Protein AF-A0A535W099-F1 (afdb_monomer)

Secondary structure (DSS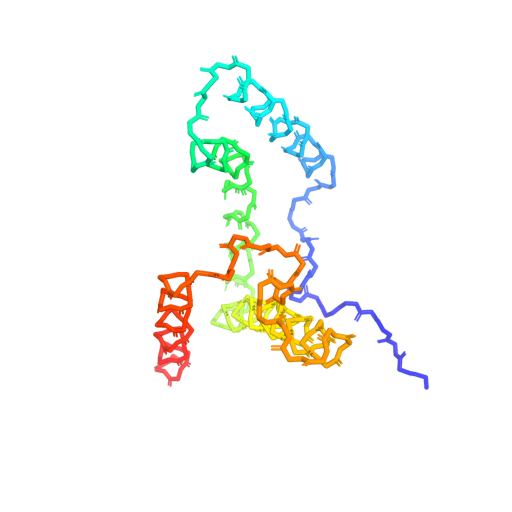P, 8-state):
----PPPGGGS--SS-HHHHHHHHHHHHHHHHHHHHTT--HHHHHHHHHTTHHHHHHHHHHHHHHHHTHHHHHHHHHHHHHHHHHHHHHHHHHHHHTTT-GGG---SSTTT-SHHHHHHHHHHHHHHHHHHHH-

Radius of gyration: 17.91 Å; Cα contacts (8 Å, |Δi|>4): 90; chains: 1; bounding box: 42×46×43 Å

pLDDT: mean 91.24, std 8.09, range [44.88, 98.44]

Sequence (134 aa):
MINLALPRPLHVERVPIRVVLITGAISYFLAVGAVFEGFPLWGIVLAALLPWIPMFGMEAIWKYEHYGFYAFFAAAMVLQLGHLAEHATQVGQLLATHGDLSRSRGVFGQLDFEDVHFVWDTGVWLSTCLLLYK

Solvent-accessible surface area (backbone atoms only — not comparable to full-atom values): 7524 Å² total; per-residue (Å²): 134,86,77,85,67,78,57,72,92,76,52,82,82,80,68,55,69,69,55,56,52,49,37,51,51,52,15,48,53,38,25,52,49,29,54,75,73,64,47,55,72,70,54,23,50,48,41,34,47,55,54,48,51,64,58,53,48,56,46,50,52,53,37,33,77,75,49,42,70,55,40,55,52,53,52,52,49,55,50,52,51,52,55,50,51,34,50,53,39,18,53,52,34,19,65,76,52,77,66,38,62,94,68,29,39,39,84,58,55,81,62,68,38,71,71,53,48,55,53,50,53,51,49,51,50,55,49,48,54,51,60,75,74,104

Structure (mmCIF, N/CA/C/O backbone):
data_AF-A0A535W099-F1
#
_entry.id   AF-A0A535W099-F1
#
loop_
_atom_site.group_PDB
_atom_site.id
_atom_site.type_symbol
_atom_site.label_atom_id
_atom_site.label_alt_id
_atom_site.label_comp_id
_atom_site.label_asym_id
_atom_site.label_entity_id
_atom_site.label_seq_id
_atom_site.pdbx_PDB_ins_code
_atom_site.Cartn_x
_atom_site.Cartn_y
_atom_site.Cartn_z
_atom_site.occupancy
_atom_site.B_iso_or_equiv
_atom_site.auth_seq_id
_atom_site.auth_comp_id
_atom_site.auth_asym_id
_atom_site.auth_atom_id
_atom_site.pdbx_PDB_model_num
ATOM 1 N N . MET A 1 1 ? -13.399 -30.628 5.676 1.00 44.88 1 MET A N 1
ATOM 2 C CA . MET A 1 1 ? -13.635 -29.567 4.674 1.00 44.88 1 MET A CA 1
ATOM 3 C C . MET A 1 1 ? -13.256 -28.245 5.315 1.00 44.88 1 MET A C 1
ATOM 5 O O . MET A 1 1 ? -13.909 -27.856 6.273 1.00 44.88 1 MET A O 1
ATOM 9 N N . ILE A 1 2 ? -12.157 -27.622 4.884 1.00 53.16 2 ILE A N 1
ATOM 10 C CA . ILE A 1 2 ? -11.758 -26.297 5.380 1.00 53.16 2 ILE A CA 1
ATOM 11 C C . ILE A 1 2 ? -12.689 -25.288 4.708 1.00 53.16 2 ILE A C 1
ATOM 13 O O . ILE A 1 2 ? -12.753 -25.232 3.483 1.00 53.16 2 ILE A O 1
ATOM 17 N N . ASN A 1 3 ? -13.457 -24.547 5.501 1.00 52.50 3 ASN A N 1
ATOM 18 C CA . ASN A 1 3 ? -14.298 -23.477 4.987 1.00 52.50 3 ASN A CA 1
ATOM 19 C C . ASN A 1 3 ? -13.381 -22.287 4.665 1.00 52.50 3 ASN A C 1
ATOM 21 O O . ASN A 1 3 ? -12.892 -21.632 5.579 1.00 52.50 3 ASN A O 1
ATOM 25 N N . LEU A 1 4 ? -13.103 -22.052 3.380 1.00 69.00 4 LEU A N 1
ATOM 26 C CA . LEU A 1 4 ? -12.218 -20.985 2.879 1.00 69.00 4 LEU A CA 1
ATOM 27 C C . LEU A 1 4 ? -12.862 -19.586 2.945 1.00 69.00 4 LEU A C 1
ATOM 29 O O . LEU A 1 4 ? -12.502 -18.692 2.182 1.00 69.00 4 LEU A O 1
ATOM 33 N N . ALA A 1 5 ? -13.842 -19.387 3.826 1.00 78.38 5 ALA A N 1
ATOM 34 C CA . ALA A 1 5 ? -14.442 -18.079 4.025 1.00 78.38 5 ALA A CA 1
ATOM 35 C C . ALA A 1 5 ? -13.381 -17.101 4.547 1.00 78.38 5 ALA A C 1
ATOM 37 O O . ALA A 1 5 ? -12.591 -17.442 5.432 1.00 78.38 5 ALA A O 1
ATOM 38 N N . LEU A 1 6 ? -13.369 -15.885 3.998 1.00 73.69 6 LEU A N 1
ATOM 39 C CA . LEU A 1 6 ? -12.508 -14.822 4.499 1.00 73.69 6 LEU A CA 1
ATOM 40 C C . LEU A 1 6 ? -12.795 -14.604 6.001 1.00 73.69 6 LEU A C 1
ATOM 42 O O . LEU A 1 6 ? -13.956 -14.585 6.422 1.00 73.69 6 LEU A O 1
ATOM 46 N N . PRO A 1 7 ? -11.760 -14.471 6.846 1.00 78.44 7 PRO A N 1
ATOM 47 C CA . PRO A 1 7 ? -11.946 -14.050 8.226 1.00 78.44 7 PRO A CA 1
ATOM 48 C C . PRO A 1 7 ? -12.689 -12.710 8.278 1.00 78.44 7 PRO A C 1
ATOM 50 O O . PRO A 1 7 ? -12.331 -11.786 7.550 1.00 78.44 7 PRO A O 1
ATOM 53 N N . ARG A 1 8 ? -13.665 -12.564 9.188 1.00 80.94 8 ARG A N 1
ATOM 54 C CA . ARG A 1 8 ? -14.424 -11.306 9.383 1.00 80.94 8 ARG A CA 1
ATOM 55 C C . ARG A 1 8 ? -13.555 -10.039 9.476 1.00 80.94 8 ARG A C 1
ATOM 57 O O . ARG A 1 8 ? -13.908 -9.042 8.856 1.00 80.94 8 ARG A O 1
ATOM 64 N N . PRO A 1 9 ? -12.390 -10.049 10.152 1.00 79.88 9 PRO A N 1
ATOM 65 C CA . PRO A 1 9 ? -11.497 -8.889 10.176 1.00 79.88 9 PRO A CA 1
ATOM 66 C C . PRO A 1 9 ? -11.067 -8.394 8.783 1.00 79.88 9 PRO A C 1
ATOM 68 O O . PRO A 1 9 ? -10.807 -7.204 8.624 1.00 79.88 9 PRO A O 1
ATOM 71 N N . LEU A 1 10 ? -11.046 -9.273 7.774 1.00 79.50 10 LEU A N 1
ATOM 72 C CA . LEU A 1 10 ? -10.687 -8.964 6.386 1.00 79.50 10 LEU A CA 1
ATOM 73 C C . LEU A 1 10 ? -11.890 -8.607 5.495 1.00 79.50 10 LEU A C 1
ATOM 75 O O . LEU A 1 10 ? -11.698 -8.235 4.341 1.00 79.50 10 LEU A O 1
ATOM 79 N N . HIS A 1 11 ? -13.124 -8.711 5.991 1.00 85.19 11 HIS A N 1
ATOM 80 C CA . HIS A 1 11 ? -14.307 -8.290 5.240 1.00 85.19 11 HIS A CA 1
ATOM 81 C C . HIS A 1 11 ? -14.412 -6.769 5.155 1.00 85.19 11 HIS A C 1
ATOM 83 O O . HIS A 1 11 ? -13.944 -6.062 6.040 1.00 85.19 11 HIS A O 1
ATOM 89 N N . VAL A 1 12 ? -15.074 -6.253 4.122 1.00 85.38 12 VAL A N 1
ATOM 90 C CA . VAL A 1 12 ? -15.565 -4.867 4.122 1.00 85.38 12 VAL A CA 1
ATOM 91 C C . VAL A 1 12 ? -16.900 -4.866 4.857 1.00 85.38 12 VAL A C 1
ATOM 93 O O . VAL A 1 12 ? -17.810 -5.587 4.453 1.00 85.38 12 VAL A O 1
ATOM 96 N N . GLU A 1 13 ? -17.001 -4.109 5.947 1.00 90.44 13 GLU A N 1
ATOM 97 C CA . GLU A 1 13 ? -18.125 -4.234 6.889 1.00 90.44 13 GLU A CA 1
ATOM 98 C C . GLU A 1 13 ? -19.052 -3.013 6.846 1.00 90.44 13 GLU A C 1
ATOM 100 O O . GLU A 1 13 ? -20.275 -3.146 6.857 1.00 90.44 13 GLU A O 1
ATOM 105 N N . ARG A 1 14 ? -18.490 -1.804 6.752 1.00 90.69 14 ARG A N 1
ATOM 106 C CA . ARG A 1 14 ? -19.235 -0.540 6.848 1.00 90.69 14 ARG A CA 1
ATOM 107 C C . ARG A 1 14 ? -19.491 0.100 5.488 1.00 90.69 14 ARG A C 1
ATOM 109 O O . ARG A 1 14 ? -20.498 0.785 5.306 1.00 90.69 14 ARG A O 1
ATOM 116 N N . VAL A 1 15 ? -18.578 -0.080 4.542 1.00 92.12 15 VAL A N 1
ATOM 117 C CA . VAL A 1 15 ? -18.635 0.560 3.230 1.00 92.12 15 VAL A CA 1
ATOM 118 C C . VAL A 1 15 ? -19.445 -0.308 2.261 1.00 92.12 15 VAL A C 1
ATOM 120 O O . VAL A 1 15 ? -19.044 -1.426 1.941 1.00 92.12 15 VAL A O 1
ATOM 123 N N . PRO A 1 16 ? -20.573 0.190 1.723 1.00 93.88 16 PRO A N 1
ATOM 124 C CA . PRO A 1 16 ? -21.354 -0.571 0.759 1.00 93.88 16 PRO A CA 1
ATOM 125 C C . PRO A 1 16 ? -20.591 -0.714 -0.563 1.00 93.88 16 PRO A C 1
ATOM 127 O O . PRO A 1 16 ? -19.936 0.224 -1.020 1.00 93.88 16 PRO A O 1
ATOM 130 N N . ILE A 1 17 ? -20.761 -1.850 -1.249 1.00 93.12 17 ILE A N 1
ATOM 131 C CA . ILE A 1 17 ? -20.056 -2.149 -2.510 1.00 93.12 17 ILE A CA 1
ATOM 132 C C . ILE A 1 17 ? -20.231 -1.058 -3.577 1.00 93.12 17 ILE A C 1
ATOM 134 O O . ILE A 1 17 ? -19.310 -0.776 -4.336 1.00 93.12 17 ILE A O 1
ATOM 138 N N . ARG A 1 18 ? -21.383 -0.371 -3.606 1.00 95.88 18 ARG A N 1
ATOM 139 C CA . ARG A 1 18 ? -21.613 0.766 -4.509 1.00 95.88 18 ARG A CA 1
ATOM 140 C C . ARG A 1 18 ? -20.591 1.886 -4.287 1.00 95.88 18 ARG A C 1
ATOM 142 O O . ARG A 1 18 ? -20.120 2.455 -5.263 1.00 95.88 18 ARG A O 1
ATOM 149 N N . VAL A 1 19 ? -20.254 2.195 -3.035 1.00 95.06 19 VAL A N 1
ATOM 150 C CA . VAL A 1 19 ? -19.243 3.213 -2.713 1.00 95.06 19 VAL A CA 1
ATOM 151 C C . VAL A 1 19 ? -17.872 2.747 -3.184 1.00 95.06 19 VAL A C 1
ATOM 153 O O . VAL A 1 19 ? -17.184 3.527 -3.821 1.00 95.06 19 VAL A O 1
ATOM 156 N N . VAL A 1 20 ? -17.519 1.471 -2.992 1.00 94.44 20 VAL A N 1
ATOM 157 C CA . VAL A 1 20 ? -16.262 0.900 -3.514 1.00 94.44 20 VAL A CA 1
ATOM 158 C C . VAL A 1 20 ? -16.162 1.068 -5.035 1.00 94.44 20 VAL A C 1
ATOM 160 O O . VAL A 1 20 ? -15.142 1.528 -5.541 1.00 94.44 20 VAL A O 1
ATOM 163 N N . LEU A 1 21 ? -17.234 0.753 -5.769 1.00 96.62 21 LEU A N 1
ATOM 164 C CA . LEU A 1 21 ? -17.273 0.893 -7.229 1.00 96.62 21 LEU A CA 1
ATOM 165 C C . LEU A 1 21 ? -17.168 2.357 -7.679 1.00 96.62 21 LEU A C 1
ATOM 167 O O . LEU A 1 21 ? -16.444 2.652 -8.627 1.00 96.62 21 LEU A O 1
ATOM 171 N N . ILE A 1 22 ? -17.855 3.279 -6.995 1.00 97.19 22 ILE A N 1
ATOM 172 C CA . ILE A 1 22 ? -17.764 4.720 -7.278 1.00 97.19 22 ILE A CA 1
ATOM 173 C C . ILE A 1 22 ? -16.348 5.231 -6.995 1.00 97.19 22 ILE A C 1
ATOM 175 O O . ILE A 1 22 ? -15.779 5.923 -7.834 1.00 97.19 22 ILE A O 1
ATOM 179 N N . THR A 1 23 ? -15.756 4.858 -5.860 1.00 97.00 23 THR A N 1
ATOM 180 C CA . THR A 1 23 ? -14.369 5.188 -5.509 1.00 97.00 23 THR A CA 1
ATOM 181 C C . THR A 1 23 ? -13.404 4.677 -6.573 1.00 97.00 23 THR A C 1
ATOM 183 O O . THR A 1 23 ? -12.539 5.429 -7.015 1.00 97.00 23 THR A O 1
ATOM 186 N N . GLY A 1 24 ? -13.590 3.441 -7.045 1.00 97.25 24 GLY A N 1
ATOM 187 C CA . GLY A 1 24 ? -12.799 2.867 -8.132 1.00 97.25 24 GLY A CA 1
ATOM 188 C C . GLY A 1 24 ? -12.945 3.633 -9.447 1.00 97.25 24 GLY A C 1
ATOM 189 O O . GLY A 1 24 ? -11.944 3.924 -10.097 1.00 97.25 24 GLY A O 1
ATOM 190 N N . ALA A 1 25 ? -14.164 4.033 -9.816 1.00 98.12 25 ALA A N 1
ATOM 191 C CA . ALA A 1 25 ? -14.395 4.848 -11.007 1.00 98.12 25 ALA A CA 1
ATOM 192 C C . ALA A 1 25 ? -13.724 6.228 -10.895 1.00 98.12 25 ALA A C 1
ATOM 194 O O . ALA A 1 25 ? -13.033 6.649 -11.820 1.00 98.12 25 ALA A O 1
ATOM 195 N N . ILE A 1 26 ? -13.872 6.913 -9.755 1.00 98.19 26 ILE A N 1
ATOM 196 C CA . ILE A 1 26 ? -13.223 8.209 -9.503 1.00 98.19 26 ILE A CA 1
ATOM 197 C C . ILE A 1 26 ? -11.699 8.061 -9.558 1.00 98.19 26 ILE A C 1
ATOM 199 O O . ILE A 1 26 ? -11.036 8.833 -10.242 1.00 98.19 26 ILE A O 1
ATOM 203 N N . SER A 1 27 ? -11.154 7.047 -8.885 1.00 98.06 27 SER A N 1
ATOM 204 C CA . SER A 1 27 ? -9.728 6.706 -8.894 1.00 98.06 27 SER A CA 1
ATOM 205 C C . SER A 1 27 ? -9.201 6.508 -10.316 1.00 98.06 27 SER A C 1
ATOM 207 O O . SER A 1 27 ? -8.189 7.106 -10.680 1.00 98.06 27 SER A O 1
ATOM 209 N N . TYR A 1 28 ? -9.927 5.757 -11.150 1.00 97.88 28 TYR A N 1
ATOM 210 C CA . TYR A 1 28 ? -9.581 5.557 -12.554 1.00 97.88 28 TYR A CA 1
ATOM 211 C C . TYR A 1 28 ? -9.557 6.874 -13.339 1.00 97.88 28 TYR A C 1
ATOM 213 O O . TYR A 1 28 ? -8.560 7.176 -13.990 1.00 97.88 28 TYR A O 1
ATOM 221 N N . PHE A 1 29 ? -10.616 7.686 -13.260 1.00 98.44 29 PHE A N 1
ATOM 222 C CA . PHE A 1 29 ? -10.675 8.948 -14.005 1.00 98.44 29 PHE A CA 1
ATOM 223 C C . PHE A 1 29 ? -9.622 9.959 -13.545 1.00 98.44 29 PHE A C 1
ATOM 225 O O . PHE A 1 29 ? -9.054 10.655 -14.383 1.00 98.44 29 PHE A O 1
ATOM 232 N N . LEU A 1 30 ? -9.316 10.015 -12.246 1.00 98.19 30 LEU A N 1
ATOM 233 C CA . LEU A 1 30 ? -8.236 10.855 -11.724 1.00 98.19 30 LEU A CA 1
ATOM 234 C C . LEU A 1 30 ? -6.866 10.391 -12.221 1.00 98.19 30 LEU A C 1
ATOM 236 O O . LEU A 1 30 ? -6.069 11.220 -12.650 1.00 98.19 30 LEU A O 1
ATOM 240 N N . ALA A 1 31 ? -6.602 9.083 -12.208 1.00 97.81 31 ALA A N 1
ATOM 241 C CA . ALA A 1 31 ? -5.353 8.530 -12.723 1.00 97.81 31 ALA A CA 1
ATOM 242 C C . ALA A 1 31 ? -5.189 8.815 -14.224 1.00 97.81 31 ALA A C 1
ATOM 244 O O . ALA A 1 31 ? -4.138 9.282 -14.654 1.00 97.81 31 ALA A O 1
ATOM 245 N N . VAL A 1 32 ? -6.245 8.592 -15.013 1.00 98.19 32 VAL A N 1
ATOM 246 C CA . VAL A 1 32 ? -6.263 8.880 -16.454 1.00 98.19 32 VAL A CA 1
ATOM 247 C C . VAL A 1 32 ? -6.062 10.372 -16.721 1.00 98.19 32 VAL A C 1
ATOM 249 O O . VAL A 1 32 ? -5.242 10.732 -17.560 1.00 98.19 32 VAL A O 1
ATOM 252 N N . GLY A 1 33 ? -6.753 11.244 -15.984 1.00 98.25 33 GLY A N 1
ATOM 253 C CA . GLY A 1 33 ? -6.567 12.691 -16.080 1.00 98.25 33 GLY A CA 1
ATOM 254 C C . GLY A 1 33 ? -5.129 13.112 -15.770 1.00 98.25 33 GLY A C 1
ATOM 255 O O . GLY A 1 33 ? -4.524 13.830 -16.556 1.00 98.25 33 GLY A O 1
ATOM 256 N N . ALA A 1 34 ? -4.542 12.595 -14.687 1.00 98.06 34 ALA A N 1
ATOM 257 C CA . ALA A 1 34 ? -3.153 12.875 -14.321 1.00 98.06 34 ALA A CA 1
ATOM 258 C C . ALA A 1 34 ? -2.156 12.427 -15.406 1.00 98.06 34 ALA A C 1
ATOM 260 O O . ALA A 1 34 ? -1.180 13.128 -15.668 1.00 98.06 34 ALA A O 1
ATOM 261 N N . VAL A 1 35 ? -2.414 11.296 -16.075 1.00 97.94 35 VAL A N 1
ATOM 262 C CA . VAL A 1 35 ? -1.616 10.850 -17.229 1.00 97.94 35 VAL A CA 1
ATOM 263 C C . VAL A 1 35 ? -1.720 11.845 -18.387 1.00 97.94 35 VAL A C 1
ATOM 265 O O . VAL A 1 35 ? -0.693 12.222 -18.948 1.00 97.94 35 VAL A O 1
ATOM 268 N N . PHE A 1 36 ? -2.930 12.291 -18.739 1.00 98.31 36 PHE A N 1
ATOM 269 C CA . PHE A 1 36 ? -3.131 13.254 -19.830 1.00 98.31 36 PHE A CA 1
ATOM 270 C C . PHE A 1 36 ? -2.492 14.619 -19.553 1.00 98.31 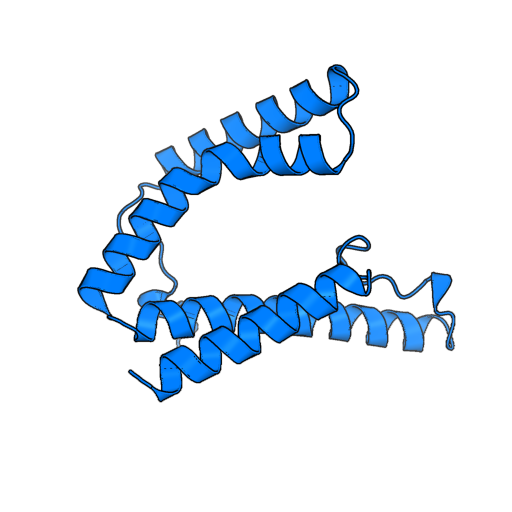36 PHE A C 1
ATOM 272 O O . PHE A 1 36 ? -1.961 15.235 -20.472 1.00 98.31 36 PHE A O 1
ATOM 279 N N . GLU A 1 37 ? -2.482 15.053 -18.295 1.00 98.12 37 GLU A N 1
ATOM 280 C CA . GLU A 1 37 ? -1.821 16.284 -17.846 1.00 98.12 37 GLU A CA 1
ATOM 281 C C . GLU A 1 37 ? -0.290 16.135 -17.713 1.00 98.12 37 GLU A C 1
ATOM 283 O O . GLU A 1 37 ? 0.403 17.077 -17.329 1.00 98.12 37 GLU A O 1
ATOM 288 N N . GLY A 1 38 ? 0.268 14.956 -18.011 1.00 97.44 38 GLY A N 1
ATOM 289 C CA . GLY A 1 38 ? 1.711 14.718 -17.984 1.00 97.44 38 GLY A CA 1
ATOM 290 C C . GLY A 1 38 ? 2.309 14.704 -16.577 1.00 97.44 38 GLY A C 1
ATOM 291 O O . GLY A 1 38 ? 3.482 15.041 -16.402 1.00 97.44 38 GLY A O 1
ATOM 292 N N . PHE A 1 39 ? 1.524 14.332 -15.561 1.00 97.69 39 PHE A N 1
ATOM 293 C CA . PHE A 1 39 ? 2.029 14.242 -14.195 1.00 97.69 39 PHE A CA 1
ATOM 294 C C . PHE A 1 39 ? 3.137 13.178 -14.105 1.00 97.69 39 PHE A C 1
ATOM 296 O O . PHE A 1 39 ? 3.073 12.146 -14.779 1.00 97.69 39 PHE A O 1
ATOM 303 N N . PRO A 1 40 ? 4.148 13.377 -13.239 1.00 95.56 40 PRO A N 1
ATOM 304 C CA . PRO A 1 40 ? 5.120 12.329 -12.951 1.00 95.56 40 PRO A CA 1
ATOM 305 C C . PRO A 1 40 ? 4.429 11.105 -12.327 1.00 95.56 40 PRO A C 1
ATOM 307 O O . PRO A 1 40 ? 3.360 11.222 -11.723 1.00 95.56 40 PRO A O 1
ATOM 310 N N . LEU A 1 41 ? 5.070 9.932 -12.409 1.00 89.44 41 LEU A N 1
ATOM 311 C CA . LEU A 1 41 ? 4.493 8.658 -11.951 1.00 89.44 41 LEU A CA 1
ATOM 312 C C . LEU A 1 41 ? 3.967 8.715 -10.508 1.00 89.44 41 LEU A C 1
ATOM 314 O O . LEU A 1 41 ? 2.855 8.264 -10.243 1.00 89.44 41 LEU A O 1
ATOM 318 N N . TRP A 1 42 ? 4.722 9.319 -9.585 1.00 87.38 42 TRP A N 1
ATOM 319 C CA . TRP A 1 42 ? 4.287 9.471 -8.193 1.00 87.38 42 TRP A CA 1
ATOM 320 C C . TRP A 1 42 ? 2.998 10.301 -8.074 1.00 87.38 42 TRP A C 1
ATOM 322 O O . TRP A 1 42 ? 2.147 9.995 -7.244 1.00 87.38 42 TRP A O 1
ATOM 332 N N . GLY A 1 43 ? 2.811 11.310 -8.931 1.00 95.19 43 GLY A N 1
ATOM 333 C CA . GLY A 1 43 ? 1.610 12.146 -8.962 1.00 95.19 43 GLY A CA 1
ATOM 334 C C . GLY A 1 43 ? 0.389 11.382 -9.472 1.00 95.19 43 GLY A C 1
ATOM 335 O O . GLY A 1 43 ? -0.692 11.504 -8.901 1.00 95.19 43 GLY A O 1
ATOM 336 N N . ILE A 1 44 ? 0.575 10.532 -10.487 1.00 95.94 44 ILE A N 1
ATOM 337 C CA . ILE A 1 44 ? -0.473 9.634 -10.997 1.00 95.94 44 ILE A CA 1
ATOM 338 C C . ILE A 1 44 ? -0.894 8.637 -9.910 1.00 95.94 44 ILE A C 1
ATOM 340 O O . ILE A 1 44 ? -2.087 8.443 -9.678 1.00 95.94 44 ILE A O 1
ATOM 344 N N . VAL A 1 45 ? 0.074 8.042 -9.204 1.00 92.25 45 VAL A N 1
ATOM 345 C CA . VAL A 1 45 ? -0.195 7.115 -8.093 1.00 92.25 45 VAL A CA 1
ATOM 346 C C . VAL A 1 45 ? -0.961 7.815 -6.971 1.00 92.25 45 VAL A C 1
ATOM 348 O O . VAL A 1 45 ? -1.964 7.284 -6.500 1.00 92.25 45 VAL A O 1
ATOM 351 N N . LEU A 1 46 ? -0.557 9.025 -6.571 1.00 94.56 46 LEU A N 1
ATOM 352 C CA . LEU A 1 46 ? -1.291 9.792 -5.562 1.00 94.56 46 LEU A CA 1
ATOM 353 C C . LEU A 1 46 ? -2.725 10.098 -6.005 1.00 94.56 46 LEU A C 1
ATOM 355 O O . LEU A 1 46 ? -3.649 9.888 -5.224 1.00 94.56 46 LEU A O 1
ATOM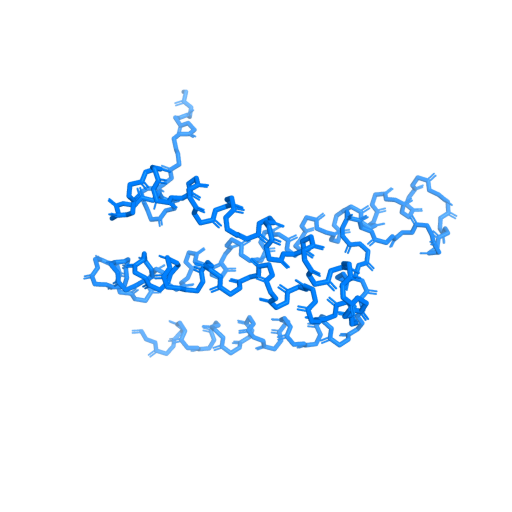 359 N N . ALA A 1 47 ? -2.928 10.536 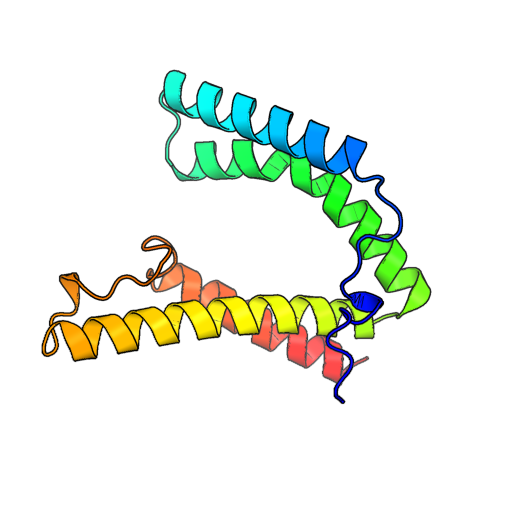-7.250 1.00 96.88 47 ALA A N 1
ATOM 360 C CA . ALA A 1 47 ? -4.259 10.799 -7.797 1.00 96.88 47 ALA A CA 1
ATOM 361 C C . ALA A 1 47 ? -5.141 9.538 -7.794 1.00 96.88 47 ALA A C 1
ATOM 363 O O . ALA A 1 47 ? -6.318 9.605 -7.438 1.00 96.88 47 ALA A O 1
ATOM 364 N N . ALA A 1 48 ? -4.559 8.382 -8.123 1.00 96.62 48 ALA A N 1
ATOM 365 C CA . ALA A 1 48 ? -5.244 7.099 -8.075 1.00 96.62 48 ALA A CA 1
ATOM 366 C C . ALA A 1 48 ? -5.613 6.694 -6.639 1.00 96.62 48 ALA A C 1
ATOM 368 O O . ALA A 1 48 ? -6.716 6.199 -6.415 1.00 96.62 48 ALA A O 1
ATOM 369 N N . LEU A 1 49 ? -4.726 6.898 -5.662 1.00 95.62 49 LEU A N 1
ATOM 370 C CA . LEU A 1 49 ? -4.923 6.461 -4.275 1.00 95.62 49 LEU A CA 1
ATOM 371 C C . LEU A 1 49 ? -5.800 7.409 -3.446 1.00 95.62 49 LEU A C 1
ATOM 373 O O . LEU A 1 49 ? -6.471 6.957 -2.519 1.00 95.62 49 LEU A O 1
ATOM 377 N N . LEU A 1 50 ? -5.837 8.701 -3.782 1.00 95.94 50 LEU A N 1
ATOM 378 C CA . LEU A 1 50 ? -6.524 9.735 -3.002 1.00 95.94 50 LEU A CA 1
ATOM 379 C C . LEU A 1 50 ? -7.993 9.393 -2.666 1.00 95.94 50 LEU A C 1
ATOM 381 O O . LEU A 1 50 ? -8.364 9.517 -1.495 1.00 95.94 50 LEU A O 1
ATOM 385 N N . PRO A 1 51 ? -8.834 8.901 -3.603 1.00 96.44 51 PRO A N 1
ATOM 386 C CA . PRO A 1 51 ? -10.230 8.562 -3.305 1.00 96.44 51 PRO A CA 1
ATOM 387 C C . PRO A 1 51 ? -10.386 7.406 -2.313 1.00 96.44 51 PRO A C 1
ATOM 389 O O . PRO A 1 51 ? -11.412 7.296 -1.642 1.00 96.44 51 PRO A O 1
ATOM 392 N N . TRP A 1 52 ? -9.379 6.539 -2.207 1.00 96.31 52 TRP A N 1
ATOM 393 C CA . TRP A 1 52 ? -9.419 5.367 -1.340 1.00 96.31 52 TRP A CA 1
ATOM 394 C C . TRP A 1 52 ? -9.132 5.703 0.124 1.00 96.31 52 TRP A C 1
ATOM 396 O O . TRP A 1 52 ? -9.602 4.983 1.003 1.00 96.31 52 TRP A O 1
ATOM 406 N N . ILE A 1 53 ? -8.426 6.805 0.405 1.00 93.56 53 ILE A N 1
ATOM 407 C CA . ILE A 1 53 ? -8.071 7.240 1.767 1.00 93.56 53 ILE A CA 1
ATOM 408 C C . ILE A 1 53 ? -9.295 7.329 2.694 1.00 93.56 53 ILE A C 1
ATOM 410 O O . ILE A 1 53 ? -9.284 6.668 3.734 1.00 93.56 53 ILE A O 1
ATOM 414 N N . PRO A 1 54 ? -10.367 8.081 2.368 1.00 93.06 54 PRO A N 1
ATOM 415 C CA . PRO A 1 54 ? -11.529 8.162 3.252 1.00 93.06 54 PRO A CA 1
ATOM 416 C C . PRO A 1 54 ? -12.233 6.809 3.410 1.00 93.06 54 PRO A C 1
ATOM 418 O O . PRO A 1 54 ? -12.699 6.479 4.499 1.00 93.06 54 PRO A O 1
ATOM 421 N N . MET A 1 55 ? -12.284 6.003 2.346 1.00 93.00 55 MET A N 1
ATOM 422 C CA . MET A 1 55 ? -12.920 4.687 2.365 1.00 93.00 55 MET A CA 1
ATOM 423 C C . MET A 1 55 ? -12.187 3.720 3.303 1.00 93.00 55 MET A C 1
ATOM 425 O O . MET A 1 55 ? -12.803 3.136 4.195 1.00 93.00 55 MET A O 1
ATOM 429 N N . PHE A 1 56 ? -10.869 3.588 3.137 1.00 90.50 56 PHE A N 1
ATOM 430 C CA . PHE A 1 56 ? -10.040 2.760 4.007 1.00 90.50 56 PHE A CA 1
ATOM 431 C C . PHE A 1 56 ? -9.980 3.312 5.429 1.00 90.50 56 PHE A C 1
ATOM 433 O O . PHE A 1 56 ? -9.988 2.525 6.367 1.00 90.50 56 PHE A O 1
ATOM 440 N N . GLY A 1 57 ? -10.003 4.636 5.608 1.00 91.31 57 GLY A N 1
ATOM 441 C CA . GLY A 1 57 ? -10.095 5.265 6.924 1.00 91.31 57 GLY A CA 1
ATOM 442 C C . GLY A 1 57 ? -11.354 4.846 7.686 1.00 91.31 57 GLY A C 1
ATOM 443 O O . GLY A 1 57 ? -11.262 4.444 8.842 1.00 91.31 57 GLY A O 1
ATOM 444 N N . MET A 1 58 ? -12.524 4.860 7.038 1.00 92.56 58 MET A N 1
ATOM 445 C CA . MET A 1 58 ? -13.779 4.427 7.669 1.00 92.56 58 MET A CA 1
ATOM 446 C C . MET A 1 58 ? -13.768 2.946 8.065 1.00 92.56 58 MET A C 1
ATOM 448 O O . MET A 1 58 ? -14.225 2.608 9.159 1.00 92.56 58 MET A O 1
ATOM 452 N N . GLU A 1 59 ? -13.246 2.069 7.203 1.00 91.62 59 GLU A N 1
ATOM 453 C CA . GLU A 1 59 ? -13.102 0.642 7.519 1.00 91.62 59 GLU A CA 1
ATOM 454 C C . GLU A 1 59 ? -12.080 0.410 8.634 1.00 91.62 59 GLU A C 1
ATOM 456 O O . GLU A 1 59 ? -12.342 -0.358 9.555 1.00 91.62 59 GLU A O 1
ATOM 461 N N . ALA A 1 60 ? -10.936 1.094 8.594 1.00 88.50 60 ALA A N 1
ATOM 462 C CA . ALA A 1 60 ? -9.895 0.969 9.608 1.00 88.50 60 ALA A CA 1
ATOM 463 C C . ALA A 1 60 ? -10.394 1.415 10.988 1.00 88.50 60 ALA A C 1
ATOM 465 O O . ALA A 1 60 ? -10.175 0.703 11.967 1.00 88.50 60 ALA A O 1
ATOM 466 N N . ILE A 1 61 ? -11.116 2.540 11.062 1.00 92.12 61 ILE A N 1
ATOM 467 C CA . ILE A 1 61 ? -11.736 3.025 12.303 1.00 92.12 61 ILE A CA 1
ATOM 468 C C . ILE A 1 61 ? -12.720 1.987 12.839 1.00 92.12 61 ILE A C 1
ATOM 470 O O . ILE A 1 61 ? -12.600 1.576 13.989 1.00 92.12 61 ILE A O 1
ATOM 474 N N . TRP A 1 62 ? -13.641 1.503 11.999 1.00 93.44 62 TRP A N 1
ATOM 475 C CA . TRP A 1 62 ? -14.619 0.501 12.424 1.00 93.44 62 TRP A CA 1
ATOM 476 C C . TRP A 1 62 ? -13.927 -0.771 12.931 1.00 93.44 62 TRP A C 1
ATOM 478 O O . TRP A 1 62 ? -14.269 -1.287 13.993 1.00 93.44 62 TRP A O 1
ATOM 488 N N . LYS A 1 63 ? -12.900 -1.260 12.229 1.00 91.62 63 LYS A N 1
ATOM 489 C CA . LYS A 1 63 ? -12.160 -2.457 12.653 1.00 91.62 63 LYS A CA 1
ATOM 490 C C . LYS A 1 63 ? -11.424 -2.241 13.964 1.00 91.62 63 LYS A C 1
ATOM 492 O O . LYS A 1 63 ? -11.411 -3.145 14.792 1.00 91.62 63 LYS A O 1
ATOM 497 N N . TYR A 1 64 ? -10.840 -1.067 14.169 1.00 90.38 64 TYR A N 1
ATOM 498 C CA . TYR A 1 64 ? -10.194 -0.733 15.431 1.00 90.38 64 TYR A CA 1
ATOM 499 C C . TYR A 1 64 ? -11.203 -0.668 16.586 1.00 90.38 64 TYR A C 1
ATOM 501 O O . TYR A 1 64 ? -10.938 -1.208 17.654 1.00 90.38 64 TYR A O 1
ATOM 509 N N . GLU A 1 65 ? -12.390 -0.098 16.369 1.00 93.56 65 GLU A N 1
ATOM 510 C CA . GLU A 1 65 ? -13.461 -0.061 17.378 1.00 93.56 65 GLU A CA 1
ATOM 511 C C . GLU A 1 65 ? -13.941 -1.465 17.792 1.00 93.56 65 GLU A C 1
ATOM 513 O O . GLU A 1 65 ? -14.328 -1.660 18.942 1.00 93.56 65 GLU A O 1
ATOM 518 N N . HIS A 1 66 ? -13.890 -2.453 16.888 1.00 93.69 66 HIS A N 1
ATOM 519 C CA . HIS A 1 66 ? -14.407 -3.808 17.139 1.00 93.69 66 HIS A CA 1
ATOM 520 C C . HIS A 1 66 ? -13.331 -4.826 17.542 1.00 93.69 66 HIS A C 1
ATOM 522 O O . HIS A 1 66 ? -13.624 -5.769 18.276 1.00 93.69 66 HIS A O 1
ATOM 528 N N . TYR A 1 67 ? -12.097 -4.661 17.060 1.00 91.31 67 TYR A N 1
ATOM 529 C CA . TYR A 1 67 ? -11.002 -5.620 17.248 1.00 91.31 67 TYR A CA 1
ATOM 530 C C . TYR A 1 67 ? -9.765 -5.014 17.931 1.00 91.31 67 TYR A C 1
ATOM 532 O O . TYR A 1 67 ? -8.802 -5.732 18.203 1.00 91.31 67 TYR A O 1
ATOM 540 N N . GLY A 1 68 ? -9.749 -3.709 18.211 1.00 91.00 68 GLY A N 1
ATOM 541 C CA . GLY A 1 68 ? -8.600 -3.021 18.799 1.00 91.00 68 GLY A CA 1
ATOM 542 C C . GLY A 1 68 ? -7.332 -3.173 17.953 1.00 91.00 68 GLY A C 1
ATOM 543 O O . GLY A 1 68 ? -7.368 -3.127 16.721 1.00 91.00 68 GLY A O 1
ATOM 544 N N . PHE A 1 69 ? -6.196 -3.408 18.615 1.00 89.69 69 PHE A N 1
ATOM 545 C CA . PHE A 1 69 ? -4.896 -3.595 17.955 1.00 89.69 69 PHE A CA 1
ATOM 546 C C . PHE A 1 69 ? -4.825 -4.832 17.048 1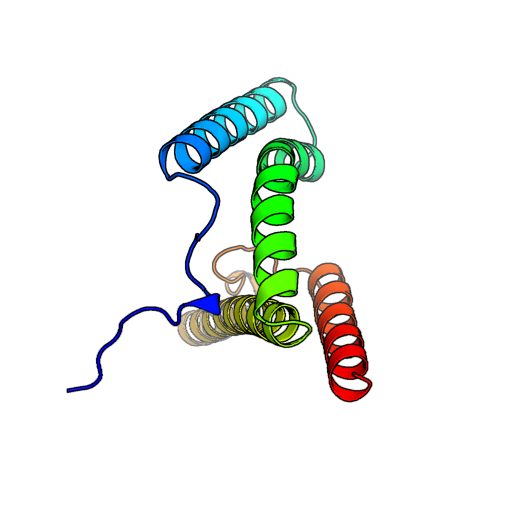.00 89.69 69 PHE A C 1
ATOM 548 O O . PHE A 1 69 ? -4.000 -4.871 16.135 1.00 89.69 69 PHE A O 1
ATOM 555 N N . TYR A 1 70 ? -5.732 -5.801 17.199 1.00 85.94 70 TYR A N 1
ATOM 556 C CA . TYR A 1 70 ? -5.797 -6.943 16.288 1.00 85.94 70 TYR A CA 1
ATOM 557 C C . TYR A 1 70 ? -6.138 -6.525 14.844 1.00 85.94 70 TYR A C 1
ATOM 559 O O . TYR A 1 70 ? -5.652 -7.138 13.894 1.00 85.94 70 TYR A O 1
ATOM 567 N N . ALA A 1 71 ? -6.904 -5.444 14.648 1.00 85.12 71 ALA A N 1
ATOM 568 C CA . ALA A 1 71 ? -7.158 -4.894 13.314 1.00 85.12 71 ALA A CA 1
ATOM 569 C C . ALA A 1 71 ? -5.866 -4.430 12.622 1.00 85.12 71 ALA A C 1
ATOM 571 O O . ALA A 1 71 ? -5.680 -4.646 11.425 1.00 85.12 71 ALA A O 1
ATOM 572 N N . PHE A 1 72 ? -4.959 -3.829 13.393 1.00 84.81 72 PHE A N 1
ATOM 573 C CA . PHE A 1 72 ? -3.667 -3.368 12.901 1.00 84.81 72 PHE A CA 1
ATOM 574 C C . PHE A 1 72 ? -2.741 -4.544 12.566 1.00 84.81 72 PHE A C 1
ATOM 576 O O . PHE A 1 72 ? -2.104 -4.541 11.516 1.00 84.81 72 PHE A O 1
ATOM 583 N N . PHE A 1 73 ? -2.750 -5.599 13.389 1.00 88.94 73 PHE A N 1
ATOM 584 C CA . PHE A 1 73 ? -2.062 -6.854 13.077 1.00 88.94 73 PHE A CA 1
ATOM 585 C C . PHE A 1 73 ? -2.567 -7.481 11.771 1.00 88.94 73 PHE A C 1
ATOM 587 O O . PHE A 1 73 ? -1.764 -7.852 10.918 1.00 88.94 73 PHE A O 1
ATOM 594 N N . ALA A 1 74 ? -3.886 -7.555 11.573 1.00 85.25 74 ALA A N 1
ATOM 595 C CA . ALA A 1 74 ? -4.462 -8.098 10.344 1.00 85.25 74 ALA A CA 1
ATOM 596 C C . ALA A 1 74 ? -4.048 -7.285 9.103 1.00 85.25 74 ALA A C 1
ATOM 598 O O . ALA A 1 74 ? -3.702 -7.869 8.076 1.00 85.25 74 ALA A O 1
ATOM 599 N N . ALA A 1 75 ? -4.022 -5.952 9.202 1.00 83.44 75 ALA A N 1
ATOM 600 C CA . ALA A 1 75 ? -3.545 -5.085 8.125 1.00 83.44 75 ALA A CA 1
ATOM 601 C C . ALA A 1 75 ? -2.051 -5.307 7.822 1.00 83.44 75 ALA A C 1
ATOM 603 O O . ALA A 1 75 ? -1.684 -5.499 6.663 1.00 83.44 75 ALA A O 1
ATOM 604 N N . ALA A 1 76 ? -1.203 -5.355 8.856 1.00 88.31 76 ALA A N 1
ATOM 605 C CA . ALA A 1 76 ? 0.225 -5.637 8.713 1.00 88.31 76 ALA A CA 1
ATOM 606 C C . ALA A 1 76 ? 0.478 -7.018 8.083 1.00 88.31 76 ALA A C 1
ATOM 608 O O . ALA A 1 76 ? 1.343 -7.156 7.223 1.00 88.31 76 ALA A O 1
ATOM 609 N N . MET A 1 77 ? -0.318 -8.028 8.443 1.00 89.19 77 MET A N 1
ATOM 610 C CA . MET A 1 77 ? -0.238 -9.364 7.851 1.00 89.19 77 MET A CA 1
ATOM 611 C C . MET A 1 77 ? -0.563 -9.344 6.352 1.00 89.19 77 MET A C 1
ATOM 613 O O . MET A 1 77 ? 0.158 -9.955 5.569 1.00 89.19 77 MET A O 1
ATOM 617 N N . VAL A 1 78 ? -1.621 -8.641 5.932 1.00 87.75 78 VAL A N 1
ATOM 618 C CA . VAL A 1 78 ? -1.978 -8.528 4.505 1.00 87.75 78 VAL A CA 1
ATOM 619 C C . VAL A 1 78 ? -0.864 -7.849 3.713 1.00 87.75 78 VAL A C 1
ATOM 621 O O . VAL A 1 78 ? -0.496 -8.338 2.646 1.00 87.75 78 VAL A O 1
ATOM 624 N N . LEU A 1 79 ? -0.292 -6.769 4.254 1.00 87.50 79 LEU A N 1
ATOM 625 C CA . LEU A 1 79 ? 0.880 -6.125 3.669 1.00 87.50 79 LEU A CA 1
ATOM 626 C C . LEU A 1 79 ? 2.032 -7.137 3.546 1.00 87.50 79 LEU A C 1
ATOM 628 O O . LEU A 1 79 ? 2.530 -7.368 2.445 1.00 87.50 79 LEU A O 1
ATOM 632 N N . GLN A 1 80 ? 2.394 -7.829 4.625 1.00 92.06 80 GLN A N 1
ATOM 633 C CA . GLN A 1 80 ? 3.508 -8.776 4.597 1.00 92.06 80 GLN A CA 1
ATOM 634 C C . GLN A 1 80 ? 3.302 -9.929 3.604 1.00 92.06 80 GLN A C 1
ATOM 636 O O . GLN A 1 80 ? 4.259 -10.370 2.971 1.00 92.06 80 GLN A O 1
ATOM 641 N N . LEU A 1 81 ? 2.063 -10.396 3.427 1.00 92.19 81 LEU A N 1
ATOM 642 C CA . LEU A 1 81 ? 1.730 -11.395 2.411 1.00 92.19 81 LEU A CA 1
ATOM 643 C C . LEU A 1 81 ? 1.944 -10.861 0.991 1.00 92.19 81 LEU A C 1
ATOM 645 O O . LEU A 1 81 ? 2.488 -11.581 0.159 1.00 92.19 81 LEU A O 1
ATOM 649 N N . GLY A 1 82 ? 1.553 -9.614 0.718 1.00 90.81 82 GLY A N 1
ATOM 650 C CA . GLY A 1 82 ? 1.812 -8.967 -0.570 1.00 90.81 82 GLY A CA 1
ATOM 651 C C . GLY A 1 82 ? 3.308 -8.813 -0.846 1.00 90.81 82 GLY A C 1
ATOM 652 O O . GLY A 1 82 ? 3.777 -9.192 -1.915 1.00 90.81 82 GLY A O 1
ATOM 653 N N . HIS A 1 83 ? 4.065 -8.347 0.148 1.00 92.75 83 HIS A N 1
ATOM 654 C CA . HIS A 1 83 ? 5.519 -8.210 0.057 1.00 92.75 83 HIS A CA 1
ATOM 655 C C . HIS A 1 83 ? 6.211 -9.556 -0.212 1.00 92.75 83 HIS A C 1
ATOM 657 O O . HIS A 1 83 ? 7.020 -9.681 -1.129 1.00 92.75 83 HIS A O 1
ATOM 663 N N . LEU A 1 84 ? 5.826 -10.606 0.522 1.00 93.94 84 LEU A N 1
ATOM 664 C CA . LEU A 1 84 ? 6.345 -11.953 0.295 1.00 93.94 84 LEU A CA 1
ATOM 665 C C . LEU A 1 84 ? 5.981 -12.487 -1.100 1.00 93.94 84 LEU A C 1
ATOM 667 O O . LEU A 1 84 ? 6.799 -13.159 -1.724 1.00 93.94 84 LEU A O 1
ATOM 671 N N . ALA A 1 85 ? 4.773 -12.20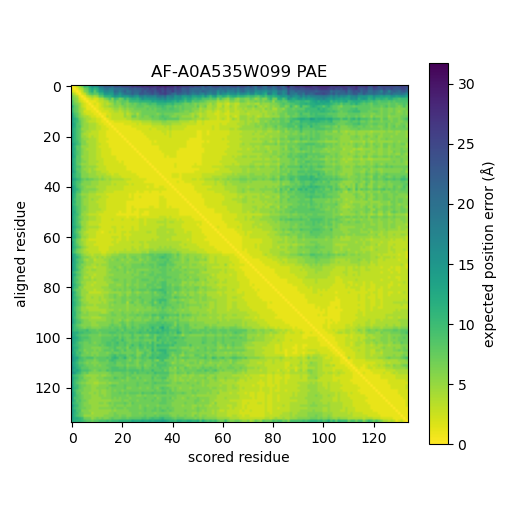5 -1.596 1.00 94.19 85 ALA A N 1
ATOM 672 C CA . ALA A 1 85 ? 4.339 -12.633 -2.925 1.00 94.19 85 ALA A CA 1
ATOM 673 C C . ALA A 1 85 ? 5.144 -11.961 -4.053 1.00 94.19 85 ALA A C 1
ATOM 675 O O . ALA A 1 85 ? 5.478 -12.621 -5.042 1.00 94.19 85 ALA A O 1
ATOM 676 N N . GLU A 1 86 ? 5.501 -10.683 -3.898 1.00 94.81 86 GLU A N 1
ATOM 677 C CA . GLU A 1 86 ? 6.408 -9.987 -4.819 1.00 94.81 86 GLU A CA 1
ATOM 678 C C . GLU A 1 86 ? 7.779 -10.661 -4.867 1.00 94.81 86 GLU A C 1
ATOM 680 O O . GLU A 1 86 ? 8.229 -11.064 -5.941 1.00 94.81 86 GLU A O 1
ATOM 685 N N . HIS A 1 87 ? 8.397 -10.906 -3.711 1.00 94.19 87 HIS A N 1
ATOM 686 C CA . HIS A 1 87 ? 9.686 -11.596 -3.652 1.00 94.19 87 HIS A CA 1
ATOM 687 C C . HIS A 1 87 ? 9.623 -13.029 -4.181 1.00 94.19 87 HIS A C 1
ATOM 689 O O . HIS A 1 87 ? 10.517 -13.465 -4.904 1.00 94.19 87 HIS A O 1
ATOM 695 N N . ALA A 1 88 ? 8.554 -13.767 -3.881 1.00 96.75 88 ALA A N 1
ATOM 696 C CA . ALA A 1 88 ? 8.350 -15.096 -4.446 1.00 96.75 88 ALA A CA 1
ATOM 697 C C . ALA A 1 88 ? 8.290 -15.044 -5.982 1.00 96.75 88 ALA A C 1
ATOM 699 O O . ALA A 1 88 ? 8.853 -15.910 -6.654 1.00 96.75 88 ALA A O 1
ATOM 700 N N . THR A 1 89 ? 7.670 -14.001 -6.541 1.00 96.88 89 THR A N 1
ATOM 701 C CA . THR A 1 89 ? 7.639 -13.772 -7.989 1.00 96.88 89 THR A CA 1
ATOM 702 C C . THR A 1 89 ? 9.024 -13.428 -8.531 1.00 96.88 89 THR A C 1
ATOM 704 O O . THR A 1 89 ? 9.428 -14.011 -9.533 1.00 96.88 89 THR A O 1
ATOM 707 N N . GLN A 1 90 ? 9.776 -12.543 -7.872 1.00 95.81 90 GLN A N 1
ATOM 708 C CA . GLN A 1 90 ? 11.145 -12.191 -8.267 1.00 95.81 90 GLN A CA 1
ATOM 709 C C . GLN A 1 90 ? 12.073 -13.411 -8.265 1.00 95.81 90 GLN A C 1
ATOM 711 O O . GLN A 1 90 ? 12.780 -13.646 -9.241 1.00 95.81 90 GLN A O 1
ATOM 716 N N . VAL A 1 91 ? 12.031 -14.235 -7.213 1.00 97.19 91 VAL A N 1
ATOM 717 C CA . VAL A 1 91 ? 12.818 -15.477 -7.136 1.00 97.19 91 VAL A CA 1
ATOM 718 C C . VAL A 1 91 ? 12.380 -16.458 -8.223 1.00 97.19 91 VAL A C 1
ATOM 720 O O . VAL A 1 91 ? 13.224 -17.056 -8.887 1.00 97.19 91 VAL A O 1
ATOM 723 N N . GLY A 1 92 ? 11.073 -16.603 -8.457 1.00 97.69 92 GLY A N 1
ATOM 724 C CA . GLY A 1 92 ? 10.548 -17.438 -9.538 1.00 97.69 92 GLY A CA 1
ATOM 725 C C . GLY A 1 92 ? 11.026 -16.984 -10.921 1.00 97.69 92 GLY A C 1
ATOM 726 O O . GLY A 1 92 ? 11.461 -17.810 -11.724 1.00 97.69 92 GLY A O 1
ATOM 727 N N . GLN A 1 93 ? 11.002 -15.674 -11.181 1.00 97.62 93 GLN A N 1
ATOM 728 C CA . GLN A 1 93 ? 11.538 -15.074 -12.402 1.00 97.62 93 GLN A CA 1
ATOM 729 C C . GLN A 1 93 ? 13.038 -15.346 -12.529 1.00 97.62 93 GLN A C 1
ATOM 731 O O . GLN A 1 93 ? 13.454 -15.837 -13.573 1.00 97.62 93 GLN A O 1
ATOM 736 N N . LEU A 1 94 ? 13.818 -15.142 -11.464 1.00 97.50 94 LEU A N 1
ATOM 737 C CA . LEU A 1 94 ? 15.266 -15.363 -11.447 1.00 97.50 94 LEU A CA 1
ATOM 738 C C . LEU A 1 94 ? 15.641 -16.807 -11.785 1.00 97.50 94 LEU A C 1
ATOM 740 O O . LEU A 1 94 ? 16.558 -17.053 -12.570 1.00 97.50 94 LEU A O 1
ATOM 744 N N . LEU A 1 95 ? 14.912 -17.770 -11.216 1.00 98.06 95 LEU A N 1
ATOM 745 C CA . LEU A 1 95 ? 15.095 -19.190 -11.511 1.00 98.06 95 LEU A CA 1
ATOM 746 C C . LEU A 1 95 ? 14.747 -19.502 -12.974 1.00 98.06 95 LEU A C 1
ATOM 748 O O . LEU A 1 95 ? 15.501 -20.202 -13.648 1.00 98.06 95 LEU A O 1
ATOM 752 N N . ALA A 1 96 ? 13.642 -18.955 -13.487 1.00 98.00 96 ALA A N 1
ATOM 753 C CA . ALA A 1 96 ? 13.207 -19.164 -14.868 1.00 98.00 96 ALA A CA 1
ATOM 754 C C . ALA A 1 96 ? 14.120 -18.483 -15.905 1.00 98.00 96 ALA A C 1
ATOM 756 O O . ALA A 1 96 ? 14.207 -18.928 -17.051 1.00 98.00 96 ALA A O 1
ATOM 757 N N . THR A 1 97 ? 14.807 -17.408 -15.519 1.00 97.69 97 THR A N 1
ATOM 758 C CA . THR A 1 97 ? 15.705 -16.634 -16.385 1.00 97.69 97 THR A CA 1
ATOM 759 C C . THR A 1 97 ? 17.178 -16.978 -16.178 1.00 97.69 97 THR A C 1
ATOM 761 O O . THR A 1 97 ? 18.040 -16.265 -16.685 1.00 97.69 97 THR A O 1
ATOM 764 N N . HIS A 1 98 ? 17.480 -18.091 -15.499 1.00 96.69 98 HIS A N 1
ATOM 765 C CA . HIS A 1 98 ? 18.846 -18.580 -15.268 1.00 96.69 98 HIS A CA 1
ATOM 766 C C . HIS A 1 98 ? 19.757 -17.550 -14.575 1.00 96.69 98 HIS A C 1
ATOM 768 O O . HIS A 1 98 ? 20.944 -17.456 -14.882 1.00 96.69 98 HIS A O 1
ATOM 774 N N . GLY A 1 99 ? 19.209 -16.777 -13.636 1.00 95.62 99 GLY A N 1
ATOM 775 C CA . GLY A 1 99 ? 19.967 -15.795 -12.857 1.00 95.62 99 GLY A CA 1
ATOM 776 C C . GLY A 1 99 ? 19.994 -14.381 -13.442 1.00 95.62 99 GLY A C 1
ATOM 777 O O . GLY A 1 99 ? 20.717 -13.532 -12.924 1.00 95.62 99 GLY A O 1
ATOM 778 N N . ASP A 1 100 ? 19.216 -14.090 -14.488 1.00 96.12 100 ASP A N 1
ATOM 779 C CA . ASP A 1 100 ? 19.121 -12.734 -15.033 1.00 96.12 100 ASP A CA 1
ATOM 780 C C . ASP A 1 100 ? 18.262 -11.825 -14.135 1.00 96.12 100 ASP A C 1
ATOM 782 O O . ASP A 1 100 ? 17.024 -11.812 -14.192 1.00 96.12 100 ASP A O 1
ATOM 786 N N . LEU A 1 101 ? 18.950 -11.033 -13.309 1.00 92.31 101 LEU A N 1
ATOM 787 C CA . LEU A 1 101 ? 18.356 -10.051 -12.399 1.00 92.31 101 LEU A CA 1
ATOM 788 C C . LEU A 1 101 ? 17.565 -8.964 -13.136 1.00 92.31 101 LEU A C 1
ATOM 790 O O . LEU A 1 101 ? 16.549 -8.503 -12.623 1.00 92.31 101 LEU A O 1
ATOM 794 N N . SER A 1 102 ? 17.959 -8.588 -14.360 1.00 93.81 102 SER A N 1
ATOM 795 C CA . SER A 1 102 ? 17.259 -7.540 -15.121 1.00 93.81 102 SER A CA 1
ATOM 796 C C . SER A 1 102 ? 15.821 -7.928 -15.480 1.00 93.81 102 SER A C 1
ATOM 798 O O . SER A 1 102 ? 14.978 -7.072 -15.750 1.00 93.81 102 SER A O 1
ATOM 800 N N . ARG A 1 103 ? 15.527 -9.231 -15.436 1.00 93.38 103 ARG A N 1
ATOM 801 C CA . ARG A 1 103 ? 14.223 -9.822 -15.739 1.00 93.38 103 ARG A CA 1
ATOM 802 C C . ARG A 1 103 ? 13.453 -10.272 -14.495 1.00 93.38 103 ARG A C 1
ATOM 804 O O . ARG A 1 103 ? 12.374 -10.840 -14.641 1.00 93.38 103 ARG A O 1
ATOM 811 N N . SER A 1 104 ? 13.985 -10.008 -13.304 1.00 94.81 104 SER A N 1
ATOM 812 C CA . SER A 1 104 ? 13.460 -10.480 -12.018 1.00 94.81 104 SER A CA 1
ATOM 813 C C . SER A 1 104 ? 12.872 -9.325 -11.208 1.00 94.81 104 SER A C 1
ATOM 815 O O . SER A 1 104 ? 13.347 -9.009 -10.126 1.00 94.81 104 SER A O 1
ATOM 817 N N . ARG A 1 105 ? 11.865 -8.649 -11.773 1.00 94.06 105 ARG A N 1
ATOM 818 C CA . ARG A 1 105 ? 11.303 -7.392 -11.247 1.00 94.06 105 ARG A CA 1
ATOM 819 C C . ARG A 1 105 ? 10.035 -7.580 -10.401 1.00 94.06 105 ARG A C 1
ATOM 821 O O . ARG A 1 105 ? 9.534 -6.603 -9.869 1.00 94.06 105 ARG A O 1
ATOM 828 N N . GLY A 1 106 ? 9.508 -8.794 -10.261 1.00 92.44 106 GLY A N 1
ATOM 829 C C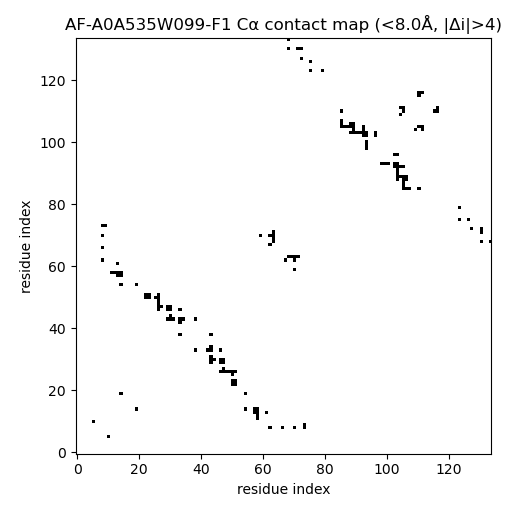A . GLY A 1 106 ? 8.247 -9.051 -9.552 1.00 92.44 106 GLY A CA 1
ATOM 830 C C . GLY A 1 106 ? 7.015 -8.832 -10.435 1.00 92.44 106 GLY A C 1
ATOM 831 O O . GLY A 1 106 ? 7.131 -8.786 -11.665 1.00 92.44 106 GLY A O 1
ATOM 832 N N . VAL A 1 107 ? 5.826 -8.745 -9.829 1.00 91.12 107 VAL A N 1
ATOM 833 C CA . VAL A 1 107 ? 4.577 -8.417 -10.549 1.00 91.12 107 VAL A CA 1
ATOM 834 C C . VAL A 1 107 ? 4.495 -6.906 -10.742 1.00 91.12 107 VAL A C 1
ATOM 836 O O . VAL A 1 107 ? 4.243 -6.428 -11.850 1.00 91.12 107 VAL A O 1
ATOM 839 N N . PHE A 1 108 ? 4.779 -6.149 -9.684 1.00 89.00 108 PHE A N 1
ATOM 840 C CA . PHE A 1 108 ? 4.854 -4.695 -9.720 1.00 89.00 108 PHE A CA 1
ATOM 841 C C . PHE A 1 108 ? 6.316 -4.240 -9.664 1.00 89.00 108 PHE A C 1
ATOM 843 O O . PHE A 1 108 ? 6.838 -3.918 -8.606 1.00 89.00 108 PHE A O 1
ATOM 850 N N . GLY A 1 109 ? 6.969 -4.112 -10.824 1.00 85.19 109 GLY A N 1
ATOM 851 C CA . GLY A 1 109 ? 8.400 -3.765 -10.931 1.00 85.19 109 GLY A CA 1
ATOM 852 C C . GLY A 1 109 ? 8.870 -2.445 -10.307 1.00 85.19 109 GLY A C 1
ATOM 853 O O . GLY A 1 109 ? 10.073 -2.190 -10.279 1.00 85.19 109 GLY A O 1
ATOM 854 N N . GLN A 1 110 ? 7.946 -1.604 -9.838 1.00 86.25 110 GLN A N 1
ATOM 855 C CA . GLN A 1 110 ? 8.228 -0.395 -9.057 1.00 86.25 110 GLN A CA 1
ATOM 856 C C . GLN A 1 110 ? 8.354 -0.674 -7.549 1.00 86.25 110 GLN A C 1
ATOM 858 O O . GLN A 1 110 ? 8.821 0.188 -6.818 1.00 86.25 110 GLN A O 1
ATOM 863 N N . LEU A 1 111 ? 7.937 -1.851 -7.074 1.00 86.06 111 LEU A N 1
ATOM 864 C CA . LEU A 1 111 ? 8.200 -2.307 -5.707 1.00 86.06 111 LEU A CA 1
ATOM 865 C C . LEU A 1 111 ? 9.632 -2.846 -5.567 1.00 86.06 111 LEU A C 1
ATOM 867 O O . LEU A 1 111 ? 10.168 -2.862 -4.468 1.00 86.06 111 LEU A O 1
ATOM 871 N N . ASP A 1 112 ? 10.288 -3.181 -6.684 1.00 89.75 112 ASP A N 1
ATOM 872 C CA . ASP A 1 112 ? 11.693 -3.597 -6.756 1.00 89.75 112 ASP A CA 1
ATOM 873 C C . ASP A 1 112 ? 12.681 -2.406 -6.726 1.00 89.75 112 ASP A C 1
ATOM 875 O O . ASP A 1 112 ? 13.530 -2.234 -7.612 1.00 89.75 112 ASP A O 1
ATOM 879 N N . PHE A 1 113 ? 12.510 -1.518 -5.744 1.00 90.38 113 PHE A N 1
ATOM 880 C CA . PHE A 1 113 ? 13.442 -0.435 -5.425 1.00 90.38 113 PHE A CA 1
ATOM 881 C C . PHE A 1 113 ? 13.834 -0.506 -3.955 1.00 90.38 113 PHE A C 1
ATOM 883 O O . PHE A 1 113 ? 12.976 -0.674 -3.092 1.00 90.38 113 PHE A O 1
ATOM 890 N N . GLU A 1 114 ? 15.118 -0.331 -3.657 1.00 89.12 114 GLU A N 1
ATOM 891 C CA . GLU A 1 114 ? 15.650 -0.463 -2.294 1.00 89.12 114 GLU A CA 1
ATOM 892 C C . GLU A 1 114 ? 14.946 0.462 -1.291 1.00 89.12 114 GLU A C 1
ATOM 894 O O . GLU A 1 114 ? 14.573 0.031 -0.206 1.00 89.12 114 GLU A O 1
ATOM 899 N N . ASP A 1 115 ? 14.661 1.708 -1.680 1.00 90.19 115 ASP A N 1
ATOM 900 C CA . ASP A 1 115 ? 13.977 2.668 -0.807 1.00 90.19 115 ASP A CA 1
ATOM 901 C C . ASP A 1 115 ? 12.566 2.199 -0.411 1.00 90.19 115 ASP A C 1
ATOM 903 O O . ASP A 1 115 ? 12.110 2.461 0.704 1.00 90.19 115 ASP A O 1
ATOM 907 N N . VAL A 1 116 ? 11.876 1.473 -1.301 1.00 89.12 116 VAL A N 1
ATOM 908 C CA . VAL A 1 116 ? 10.561 0.888 -1.002 1.00 89.12 116 VAL A CA 1
ATOM 909 C C . VAL A 1 116 ? 10.705 -0.197 0.061 1.00 89.12 116 VAL A C 1
ATOM 911 O O . VAL A 1 116 ? 9.956 -0.173 1.036 1.00 89.12 116 VAL A O 1
ATOM 914 N N . HIS A 1 117 ? 11.692 -1.086 -0.077 1.00 91.69 117 HIS A N 1
ATOM 915 C CA . HIS A 1 117 ? 11.972 -2.133 0.911 1.00 91.69 117 HIS A CA 1
ATOM 916 C C . HIS A 1 117 ? 12.364 -1.531 2.256 1.00 91.69 117 HIS A C 1
ATOM 918 O O . HIS A 1 117 ? 11.801 -1.902 3.282 1.00 91.69 117 HIS A O 1
ATOM 924 N N . PHE A 1 118 ? 13.248 -0.531 2.259 1.00 92.75 118 PHE A N 1
ATOM 925 C CA . PHE A 1 118 ? 13.673 0.137 3.483 1.00 92.75 118 PHE A CA 1
ATOM 926 C C . PHE A 1 118 ? 12.487 0.726 4.258 1.00 92.75 118 PHE A C 1
ATOM 928 O O . PHE A 1 118 ? 12.358 0.504 5.466 1.00 92.75 118 PHE A O 1
ATOM 935 N N . VAL A 1 119 ? 11.596 1.455 3.575 1.00 91.19 119 VAL A N 1
ATOM 936 C CA . VAL A 1 119 ? 10.400 2.040 4.200 1.00 91.19 119 VAL A CA 1
ATOM 937 C C . VAL A 1 119 ? 9.432 0.952 4.658 1.00 91.19 119 VAL A C 1
ATOM 939 O O . VAL A 1 119 ? 8.899 1.041 5.767 1.00 91.19 119 VAL A O 1
ATOM 942 N N . TRP A 1 120 ? 9.214 -0.073 3.833 1.00 91.19 120 TRP A N 1
ATOM 943 C CA . TRP A 1 120 ? 8.300 -1.168 4.138 1.00 91.19 120 TRP A CA 1
ATOM 944 C C . TRP A 1 120 ? 8.757 -1.966 5.357 1.00 91.19 120 TRP A C 1
ATOM 946 O O . TRP A 1 120 ? 8.005 -2.090 6.324 1.00 91.19 120 TRP A O 1
ATOM 956 N N . ASP A 1 121 ? 9.997 -2.450 5.350 1.00 91.38 121 ASP A N 1
ATOM 957 C CA . ASP A 1 121 ? 10.565 -3.256 6.427 1.00 91.38 121 ASP A CA 1
ATOM 958 C C . ASP A 1 121 ? 10.625 -2.454 7.723 1.00 91.38 121 ASP A C 1
ATOM 960 O O . ASP A 1 121 ? 10.176 -2.932 8.765 1.00 91.38 121 ASP A O 1
ATOM 964 N N . THR A 1 122 ? 11.072 -1.195 7.667 1.00 93.69 122 THR A N 1
ATOM 965 C CA . THR A 1 122 ? 11.046 -0.305 8.838 1.00 93.69 122 THR A CA 1
ATOM 966 C C . THR A 1 122 ? 9.620 -0.133 9.366 1.00 93.69 122 THR A C 1
ATOM 968 O O . THR A 1 122 ? 9.385 -0.227 10.573 1.00 93.69 122 THR A O 1
ATOM 971 N N . GLY A 1 123 ? 8.643 0.071 8.478 1.00 91.38 123 GLY A N 1
ATOM 972 C CA . GLY A 1 123 ? 7.231 0.174 8.834 1.00 91.38 123 GLY A CA 1
ATOM 973 C C . GLY A 1 123 ? 6.698 -1.087 9.517 1.00 91.38 123 GLY A C 1
ATOM 974 O O . GLY A 1 123 ? 6.012 -0.988 10.537 1.00 91.38 123 GLY A O 1
ATOM 975 N N . VAL A 1 124 ? 7.052 -2.272 9.016 1.00 90.75 124 VAL A N 1
ATOM 976 C CA . VAL A 1 124 ? 6.679 -3.569 9.605 1.00 90.75 124 VAL A CA 1
ATOM 977 C C . VAL A 1 124 ? 7.334 -3.766 10.972 1.00 90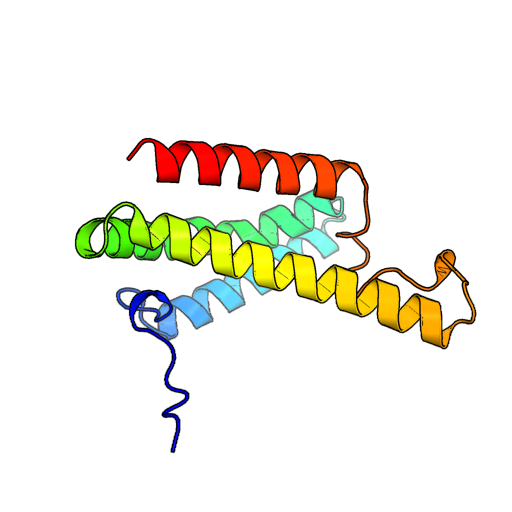.75 124 VAL A C 1
ATOM 979 O O . VAL A 1 124 ? 6.657 -4.183 11.917 1.00 90.75 124 VAL A O 1
ATOM 982 N N . TRP A 1 125 ? 8.612 -3.414 11.119 1.00 92.81 125 TRP A N 1
ATOM 983 C CA . TRP A 1 125 ? 9.325 -3.466 12.397 1.00 92.81 125 TRP A CA 1
ATOM 984 C C . TRP A 1 125 ? 8.663 -2.575 13.449 1.00 92.81 125 TRP A C 1
ATOM 986 O O . TRP A 1 125 ? 8.314 -3.050 14.529 1.00 92.81 125 TRP A O 1
ATOM 996 N N . LEU A 1 126 ? 8.415 -1.304 13.124 1.00 93.12 126 LEU A N 1
ATOM 997 C CA . LEU A 1 126 ? 7.744 -0.367 14.029 1.00 93.12 126 LEU A CA 1
ATOM 998 C C . LEU A 1 126 ? 6.325 -0.829 14.376 1.00 93.12 126 LEU A C 1
ATOM 1000 O O . LEU A 1 126 ? 5.917 -0.758 15.536 1.00 93.12 126 LEU A O 1
ATOM 1004 N N . SER A 1 127 ? 5.594 -1.354 13.390 1.00 89.69 127 SER A N 1
ATOM 1005 C CA . SER A 1 127 ? 4.252 -1.907 13.582 1.00 89.69 127 SER A CA 1
ATOM 1006 C C . SER A 1 127 ? 4.261 -3.096 14.540 1.00 89.69 127 SER A C 1
ATOM 1008 O O . SER A 1 127 ? 3.423 -3.182 15.434 1.00 89.69 127 SER A O 1
ATOM 1010 N N . THR A 1 128 ? 5.242 -3.986 14.398 1.00 90.69 128 THR A N 1
ATOM 1011 C CA . THR A 1 128 ? 5.416 -5.148 15.276 1.00 90.69 128 THR A CA 1
ATOM 1012 C C . THR A 1 128 ? 5.777 -4.714 16.693 1.00 90.69 128 THR A C 1
ATOM 1014 O O . THR A 1 128 ? 5.169 -5.191 17.647 1.00 90.69 128 THR A O 1
ATOM 1017 N N . CYS A 1 129 ? 6.697 -3.758 16.852 1.00 93.62 129 CYS A N 1
ATOM 1018 C CA . CYS A 1 129 ? 7.027 -3.182 18.158 1.00 93.62 129 CYS A CA 1
ATOM 1019 C C . CYS A 1 129 ? 5.795 -2.571 18.841 1.00 93.62 129 CYS A C 1
ATOM 1021 O O . CYS A 1 129 ? 5.574 -2.800 20.029 1.00 93.62 129 CYS A O 1
ATOM 1023 N N . LEU A 1 130 ? 4.970 -1.830 18.094 1.00 92.56 130 LEU A N 1
ATOM 1024 C CA . LEU A 1 130 ? 3.723 -1.263 18.605 1.00 92.56 130 LEU A CA 1
ATOM 1025 C C . LEU A 1 130 ? 2.743 -2.354 19.053 1.00 92.56 130 LEU A C 1
ATOM 1027 O O . LEU A 1 130 ? 2.145 -2.222 20.115 1.00 92.56 130 LEU A O 1
ATOM 1031 N N . LEU A 1 131 ? 2.594 -3.421 18.267 1.00 91.69 131 LEU A N 1
ATOM 1032 C CA . LEU A 1 131 ? 1.721 -4.551 18.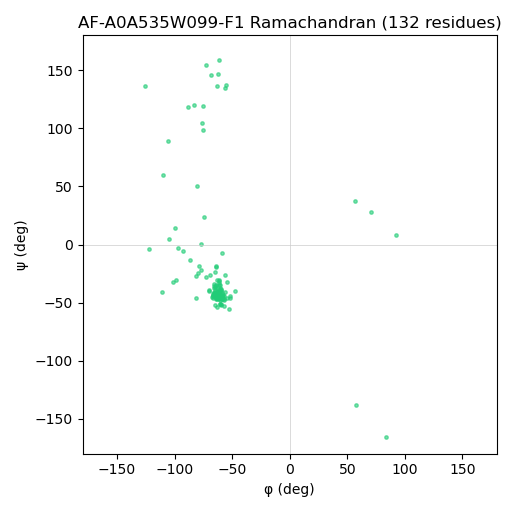594 1.00 91.69 131 LEU A CA 1
ATOM 1033 C C . LEU A 1 131 ? 2.196 -5.332 19.820 1.00 91.69 131 LEU A C 1
ATOM 1035 O O . LEU A 1 131 ? 1.366 -5.791 20.587 1.00 91.69 131 LEU A O 1
ATOM 1039 N N . LEU A 1 132 ? 3.507 -5.470 20.024 1.00 91.94 132 LEU A N 1
ATOM 1040 C CA . LEU A 1 132 ? 4.066 -6.123 21.213 1.00 91.94 132 LEU A CA 1
ATOM 1041 C C . LEU A 1 132 ? 3.934 -5.268 22.478 1.00 91.94 132 LEU A C 1
ATOM 1043 O O . LEU A 1 132 ? 3.896 -5.803 23.583 1.00 91.94 132 LEU A O 1
ATOM 1047 N N . TYR A 1 133 ? 3.903 -3.943 22.328 1.00 93.75 133 TYR A N 1
ATOM 1048 C CA . TYR A 1 133 ? 3.738 -3.011 23.441 1.00 93.75 133 TYR A CA 1
ATOM 1049 C C . TYR A 1 133 ? 2.285 -2.909 23.942 1.00 93.75 133 TYR A C 1
ATOM 1051 O O . TYR A 1 133 ? 2.059 -2.451 25.064 1.00 93.75 133 TYR A O 1
ATOM 1059 N N . LYS A 1 134 ? 1.306 -3.269 23.110 1.00 87.81 134 LYS A N 1
ATOM 1060 C CA . LYS A 1 134 ? -0.126 -3.039 23.340 1.00 87.81 134 LYS A CA 1
ATOM 1061 C C . LYS A 1 134 ? -0.858 -4.297 23.768 1.00 87.81 134 LYS A C 1
ATOM 1063 O O . LYS A 1 134 ? -1.702 -4.150 24.678 1.00 87.81 134 LYS A O 1
#

Foldseek 3Di:
DDPPDDDPLPDLDPDDVVLVVVLQVQLVVQLVVCVVVVHPPVNSVCSNCVSCVVVVVVSLVVSCVVPNLVSLVVVLVVLVVVVVQQVVQLVVQCVVVVNPNVRSCGPPNVCPDPVNVVVSVVVSVVSVVVSVVD

Mean predicted aligned error: 5.32 Å